Protein AF-A0A496XIA0-F1 (afdb_monomer_lite)

Secondary structure (DSSP, 8-state):
-HHHHHHHHHHHHHHHHHHHHTGGGT----EE---SBSSTTT-TT-SB-HHHHHHHHHHHHTT--GGGTT-EE-TTSPBPP-

pLDDT: mean 97.22, std 1.39, range [92.19, 98.75]

Sequence (82 aa):
SYIYRSSKAALNAVVKSLSIDLKEQNVISVALHPGWVKTEMGGPNAEISTRESVTQIFKHLLNLTIEDSGRFIDIDGSDIPW

Foldseek 3Di:
DVVVVVVLVVVLVVQLVCLVVCLVVQDAGEAEDLAQEPDPVSHPPGDYYPVLSCVQVVVLVVPDGNVCHSFYAYSNGDGDDD

Radius of gyration: 13.75 Å; chains: 1; bounding box: 29×20×36 Å

Structure (mmCIF, N/CA/C/O backbone):
data_AF-A0A496XIA0-F1
#
_entry.id   AF-A0A496XIA0-F1
#
loop_
_atom_site.group_PDB
_atom_site.id
_atom_site.type_symbol
_atom_site.label_atom_id
_atom_site.label_alt_id
_atom_site.label_comp_id
_atom_site.label_asym_id
_atom_site.lab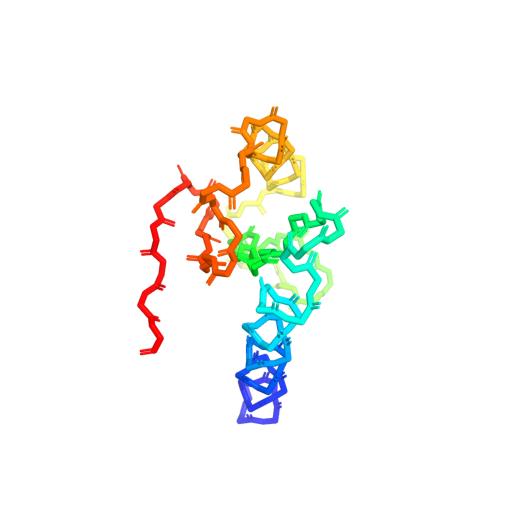el_entity_id
_atom_site.label_seq_id
_atom_site.pdbx_PDB_ins_code
_atom_site.Cartn_x
_atom_site.Cartn_y
_atom_site.Cartn_z
_atom_site.occupancy
_atom_site.B_iso_or_equiv
_atom_site.auth_seq_id
_atom_site.auth_comp_id
_atom_site.auth_asym_id
_atom_site.auth_atom_id
_atom_site.pdbx_PDB_model_num
ATOM 1 N N . SER A 1 1 ? -3.591 -2.926 -17.780 1.00 92.31 1 SER A N 1
ATOM 2 C CA . SER A 1 1 ? -4.685 -3.863 -18.122 1.00 92.31 1 SER A CA 1
ATOM 3 C C . SER A 1 1 ? -5.901 -3.583 -17.251 1.00 92.31 1 SER A C 1
ATOM 5 O O . SER A 1 1 ? -5.707 -3.251 -16.084 1.00 92.31 1 SER A O 1
ATOM 7 N N . TYR A 1 2 ? -7.121 -3.725 -17.785 1.00 97.06 2 TYR A N 1
ATOM 8 C CA . TYR A 1 2 ? -8.360 -3.620 -17.001 1.00 97.06 2 TYR A CA 1
ATOM 9 C C . TYR A 1 2 ? -8.385 -4.605 -15.833 1.00 97.06 2 TYR A C 1
ATOM 11 O O . TYR A 1 2 ? -8.680 -4.186 -14.725 1.00 97.06 2 TYR A O 1
ATOM 19 N N . ILE A 1 3 ? -7.957 -5.854 -16.049 1.00 98.25 3 ILE A N 1
ATOM 20 C CA . ILE A 1 3 ? -7.937 -6.907 -15.018 1.00 98.25 3 ILE A CA 1
ATOM 21 C C . ILE A 1 3 ? -7.063 -6.507 -13.820 1.00 98.25 3 ILE A C 1
ATOM 23 O O . ILE A 1 3 ? -7.444 -6.692 -12.668 1.00 98.25 3 ILE A O 1
ATOM 27 N N . TYR A 1 4 ? -5.891 -5.922 -14.085 1.00 97.12 4 TYR A N 1
ATOM 28 C CA . TYR A 1 4 ? -5.002 -5.432 -13.029 1.00 97.12 4 TYR A CA 1
ATOM 29 C C . TYR A 1 4 ? -5.620 -4.252 -12.269 1.00 97.12 4 TYR A C 1
ATOM 31 O O . TYR A 1 4 ? -5.572 -4.200 -11.046 1.00 97.12 4 TYR A O 1
ATOM 39 N N . ARG A 1 5 ? -6.224 -3.297 -12.987 1.00 97.56 5 ARG A N 1
ATOM 40 C CA . ARG A 1 5 ? -6.845 -2.121 -12.359 1.00 97.56 5 ARG A CA 1
ATOM 41 C C . ARG A 1 5 ? -8.064 -2.511 -11.526 1.00 97.56 5 ARG A C 1
ATOM 43 O O . ARG A 1 5 ? -8.196 -2.036 -10.406 1.00 97.56 5 ARG A O 1
ATOM 50 N N . SER A 1 6 ? -8.906 -3.414 -12.028 1.00 98.38 6 SER A N 1
ATOM 51 C CA . SER A 1 6 ? -10.070 -3.913 -11.297 1.00 98.38 6 SER A CA 1
ATOM 52 C C . SER A 1 6 ? -9.668 -4.720 -10.066 1.00 98.38 6 SER A C 1
ATOM 54 O O . SER A 1 6 ? -10.298 -4.569 -9.025 1.00 98.38 6 SER A O 1
ATOM 56 N N . SER A 1 7 ? -8.605 -5.532 -10.136 1.00 98.50 7 SER A N 1
ATOM 57 C CA . SER A 1 7 ? -8.139 -6.281 -8.961 1.00 98.50 7 SER A CA 1
ATOM 58 C C . SER A 1 7 ? -7.563 -5.365 -7.881 1.00 98.50 7 SER A C 1
ATOM 60 O O . SER A 1 7 ? -7.817 -5.591 -6.700 1.00 98.50 7 SER A O 1
ATOM 62 N N . LYS A 1 8 ? -6.846 -4.297 -8.261 1.00 98.31 8 LYS A N 1
ATOM 63 C CA . LYS A 1 8 ? -6.367 -3.284 -7.309 1.00 98.31 8 LYS A CA 1
ATOM 64 C C . LYS A 1 8 ? -7.500 -2.434 -6.734 1.00 98.31 8 LYS A C 1
ATOM 66 O O . LYS A 1 8 ? -7.496 -2.198 -5.533 1.00 98.31 8 LYS A O 1
ATOM 71 N N . ALA A 1 9 ? -8.507 -2.072 -7.528 1.00 98.44 9 ALA A N 1
ATOM 72 C CA . ALA A 1 9 ? -9.710 -1.408 -7.021 1.00 98.44 9 ALA A CA 1
ATOM 73 C C . ALA A 1 9 ? -10.486 -2.294 -6.022 1.00 98.44 9 ALA A C 1
ATOM 75 O O . ALA A 1 9 ? -10.910 -1.821 -4.971 1.00 98.44 9 ALA A O 1
ATOM 76 N N . ALA A 1 10 ? -10.616 -3.595 -6.302 1.00 98.56 10 ALA A N 1
ATOM 77 C CA . ALA A 1 10 ? -11.243 -4.542 -5.380 1.00 98.56 10 ALA A CA 1
ATOM 78 C C . ALA A 1 10 ? -10.430 -4.720 -4.084 1.00 98.56 10 ALA A C 1
ATOM 80 O O . ALA A 1 10 ? -11.000 -4.685 -2.996 1.00 98.56 10 ALA A O 1
ATOM 81 N N . LEU A 1 11 ? -9.101 -4.853 -4.183 1.00 98.62 11 LEU A N 1
ATOM 82 C CA . LEU A 1 11 ? -8.203 -4.897 -3.021 1.00 98.62 11 LEU A CA 1
ATOM 83 C C . LEU A 1 11 ? -8.368 -3.653 -2.137 1.00 98.62 11 LEU A C 1
ATOM 85 O O . LEU A 1 11 ? -8.454 -3.760 -0.918 1.00 98.62 11 LEU A O 1
ATOM 89 N N . ASN A 1 12 ? -8.444 -2.483 -2.760 1.00 98.62 12 ASN A N 1
ATOM 90 C CA . ASN A 1 12 ? -8.634 -1.209 -2.087 1.00 98.62 12 ASN A CA 1
ATOM 91 C C . ASN A 1 12 ? -9.955 -1.153 -1.295 1.00 98.62 12 ASN A C 1
ATOM 93 O O . ASN A 1 12 ? -9.963 -0.724 -0.141 1.00 98.62 12 ASN A O 1
ATOM 97 N N . ALA A 1 13 ? -11.050 -1.668 -1.866 1.00 98.62 13 ALA A N 1
ATOM 98 C CA . ALA A 1 13 ? -12.320 -1.802 -1.154 1.00 98.62 13 ALA A CA 1
ATOM 99 C C . ALA A 1 13 ? -12.205 -2.737 0.066 1.00 98.62 13 ALA A C 1
ATOM 101 O O . ALA A 1 13 ? -12.697 -2.400 1.140 1.00 98.62 13 ALA A O 1
ATOM 102 N N . VAL A 1 14 ? -11.492 -3.865 -0.067 1.00 98.75 14 VAL A N 1
ATOM 103 C CA . VAL A 1 14 ? -11.226 -4.788 1.054 1.00 98.75 14 VAL A CA 1
ATOM 104 C C . VAL A 1 14 ? -10.450 -4.094 2.173 1.00 98.75 14 VAL A C 1
ATOM 106 O O . VAL A 1 14 ? -10.833 -4.201 3.334 1.00 98.75 14 VAL A O 1
ATOM 109 N N . VAL A 1 15 ? -9.396 -3.341 1.845 1.00 98.50 15 VAL A N 1
ATOM 110 C CA . VAL A 1 15 ? -8.628 -2.575 2.841 1.00 98.50 15 VAL A CA 1
ATOM 111 C C . VAL A 1 15 ? -9.520 -1.572 3.572 1.00 98.50 15 VAL A C 1
ATOM 113 O O . VAL A 1 15 ? -9.415 -1.431 4.793 1.00 98.50 15 VAL A O 1
ATOM 116 N N . LYS A 1 16 ? -10.435 -0.905 2.856 1.00 98.19 16 LYS A N 1
ATOM 117 C CA . LYS A 1 16 ? -11.372 0.026 3.485 1.00 98.19 16 LYS A CA 1
ATOM 118 C C . LYS A 1 16 ? -12.315 -0.684 4.458 1.00 98.19 16 LYS A C 1
ATOM 120 O O . LYS A 1 16 ? -12.506 -0.176 5.561 1.00 98.19 16 LYS A O 1
ATOM 125 N N . SER A 1 17 ? -12.840 -1.855 4.102 1.00 98.62 17 SER A N 1
ATOM 126 C CA . SER A 1 17 ? -13.633 -2.681 5.024 1.00 98.62 17 SER A CA 1
ATOM 127 C C . SER A 1 17 ? -12.825 -3.093 6.257 1.00 98.62 17 SER A C 1
ATOM 129 O O . SER A 1 17 ? -13.264 -2.843 7.375 1.00 98.62 17 SER A O 1
ATOM 131 N N . LEU A 1 18 ? -11.597 -3.592 6.074 1.00 98.69 18 LEU A N 1
ATOM 132 C CA . LEU A 1 18 ? -10.719 -3.985 7.185 1.00 98.69 18 LEU A CA 1
ATOM 133 C C . LEU A 1 18 ? -10.437 -2.830 8.156 1.00 98.69 18 LEU A C 1
ATOM 135 O O . LEU A 1 18 ? -10.420 -3.045 9.365 1.00 98.69 18 LEU A O 1
ATOM 139 N N . SER A 1 19 ? -10.271 -1.601 7.651 1.00 98.25 19 SER A N 1
ATOM 140 C CA . SER A 1 19 ? -10.069 -0.421 8.509 1.00 98.25 19 SER A CA 1
ATOM 141 C C . SER A 1 19 ? -11.244 -0.133 9.450 1.00 98.25 19 SER A C 1
ATOM 143 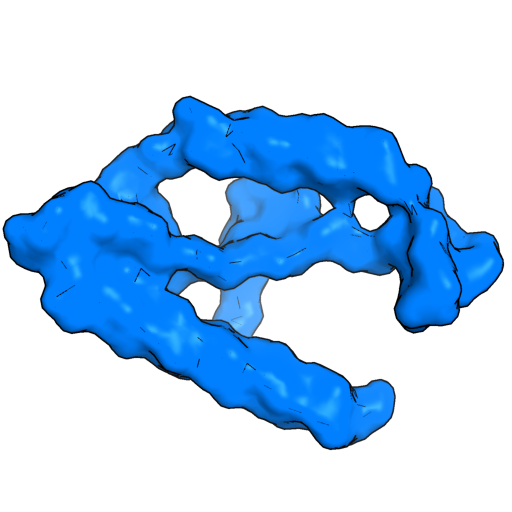O O . SER A 1 19 ? -11.048 0.455 10.512 1.00 98.25 19 SER A O 1
ATOM 145 N N . ILE A 1 20 ? -12.458 -0.540 9.065 1.00 98.25 20 ILE A N 1
ATOM 146 C CA . ILE A 1 20 ? -13.677 -0.385 9.862 1.00 98.25 20 ILE A CA 1
ATOM 147 C C . ILE A 1 20 ? -13.808 -1.578 10.810 1.00 98.25 20 ILE A C 1
ATOM 149 O O . ILE A 1 20 ? -13.923 -1.385 12.020 1.00 98.25 20 ILE A O 1
ATOM 153 N N . ASP A 1 21 ? -13.726 -2.793 10.267 1.00 98.56 21 ASP A N 1
ATOM 154 C CA . ASP A 1 21 ? -13.973 -4.038 10.999 1.00 98.56 21 ASP A CA 1
ATOM 155 C C . ASP A 1 21 ? -12.952 -4.272 12.122 1.00 98.56 21 ASP A C 1
ATOM 157 O O . ASP A 1 21 ? -13.287 -4.803 13.180 1.00 98.56 21 ASP A O 1
ATOM 161 N N . LEU A 1 22 ? -11.698 -3.856 11.916 1.00 98.25 22 LEU A N 1
ATOM 162 C CA . LEU A 1 22 ? -10.616 -4.056 12.882 1.00 98.25 22 LEU A CA 1
ATOM 163 C C . LEU A 1 22 ? -10.353 -2.837 13.775 1.00 98.25 22 LEU A C 1
ATOM 165 O O . LEU A 1 22 ? -9.419 -2.855 14.583 1.00 98.25 22 LEU A O 1
ATOM 169 N N . LYS A 1 23 ? -11.172 -1.783 13.667 1.00 96.56 23 LYS A N 1
ATOM 170 C CA . LYS A 1 23 ? -10.974 -0.532 14.411 1.00 96.56 23 LYS A CA 1
ATOM 171 C C . LYS A 1 23 ? -10.928 -0.757 15.924 1.00 96.56 23 LYS A C 1
ATOM 173 O O . LYS A 1 23 ? -10.031 -0.251 16.589 1.00 96.56 23 LYS A O 1
ATOM 178 N N . GLU A 1 24 ? -11.854 -1.548 16.466 1.00 96.88 24 GLU A N 1
ATOM 179 C CA . GLU A 1 24 ? -11.926 -1.840 17.909 1.00 96.88 24 GLU A CA 1
ATOM 180 C C . GLU A 1 24 ? -10.734 -2.669 18.417 1.00 96.88 24 GLU A C 1
ATOM 182 O O . GLU A 1 24 ? -10.433 -2.670 19.608 1.00 96.88 24 GLU A O 1
ATOM 187 N N . GLN A 1 25 ? -10.023 -3.343 17.510 1.00 98.00 25 GLN A N 1
ATOM 188 C CA . GLN A 1 25 ? -8.843 -4.156 17.809 1.00 98.00 25 GLN A CA 1
ATOM 189 C C . GLN A 1 25 ? -7.537 -3.353 17.700 1.00 98.00 25 GLN A C 1
ATOM 191 O O . GLN A 1 25 ? -6.461 -3.916 17.887 1.00 98.00 25 GLN A O 1
ATOM 196 N N . ASN A 1 26 ? -7.614 -2.049 17.404 1.00 96.62 26 ASN A N 1
ATOM 197 C CA . ASN A 1 26 ? -6.464 -1.171 17.174 1.00 96.62 26 ASN A CA 1
ATOM 198 C C . ASN A 1 26 ? -5.513 -1.675 16.070 1.00 96.62 26 ASN A C 1
ATOM 200 O O . ASN A 1 26 ? -4.298 -1.495 16.158 1.00 96.62 26 ASN A O 1
ATOM 204 N N . VAL A 1 27 ? -6.055 -2.300 15.018 1.00 98.19 27 VAL A N 1
ATOM 205 C CA . VAL A 1 27 ? -5.267 -2.710 13.848 1.00 98.19 27 VAL A CA 1
ATOM 206 C C . VAL A 1 27 ? -5.360 -1.642 12.761 1.00 98.19 27 VAL A C 1
ATOM 208 O O . VAL A 1 27 ? -6.443 -1.297 12.287 1.00 98.19 27 VAL A O 1
ATOM 211 N N . ILE A 1 28 ? -4.203 -1.143 12.331 1.00 98.31 28 ILE A N 1
ATOM 212 C CA . ILE A 1 28 ? -4.089 -0.173 11.239 1.00 98.31 28 ILE A CA 1
ATOM 213 C C . ILE A 1 28 ? -4.117 -0.925 9.905 1.00 98.31 28 ILE A C 1
ATOM 215 O O . ILE A 1 28 ? -3.303 -1.817 9.673 1.00 98.31 28 ILE A O 1
ATOM 219 N N . SER A 1 29 ? -5.039 -0.552 9.016 1.00 98.19 29 SER A N 1
ATOM 220 C CA . SER A 1 29 ? -5.133 -1.097 7.654 1.00 98.19 29 SER A CA 1
ATOM 221 C C . SER A 1 29 ? -5.040 0.035 6.637 1.00 98.19 29 SER A C 1
ATOM 223 O O . SER A 1 29 ? -5.897 0.910 6.632 1.00 98.19 29 SER A O 1
ATOM 225 N N . VAL A 1 30 ? -4.036 0.026 5.758 1.00 98.06 30 VAL A N 1
ATOM 226 C CA . VAL A 1 30 ? -3.844 1.058 4.719 1.00 98.06 30 VAL A CA 1
ATOM 227 C C . VAL A 1 30 ? -3.546 0.433 3.361 1.00 98.06 30 VAL A C 1
ATOM 229 O O . VAL A 1 30 ? -2.990 -0.664 3.277 1.00 98.06 30 VAL A O 1
ATOM 232 N N . ALA A 1 31 ? -3.910 1.135 2.288 1.00 98.25 31 ALA A N 1
ATOM 233 C CA . ALA A 1 31 ? -3.515 0.785 0.929 1.00 98.25 31 ALA A CA 1
ATOM 234 C C . ALA A 1 31 ? -2.311 1.645 0.538 1.00 98.25 31 ALA A C 1
ATOM 236 O O . ALA A 1 31 ? -2.312 2.849 0.775 1.00 98.25 31 ALA A O 1
ATOM 237 N N . LEU A 1 32 ? -1.288 1.038 -0.062 1.00 97.50 32 LEU A N 1
ATOM 238 C CA . LEU A 1 32 ? -0.045 1.722 -0.420 1.00 97.50 32 LEU A CA 1
ATOM 239 C C . LEU A 1 32 ? 0.224 1.576 -1.914 1.00 97.50 32 LEU A C 1
ATOM 241 O O . LEU A 1 32 ? 0.289 0.455 -2.432 1.00 97.50 32 LEU A O 1
ATOM 245 N N . HIS A 1 33 ? 0.419 2.700 -2.598 1.00 97.50 33 HIS A N 1
ATOM 246 C CA . HIS A 1 33 ? 0.981 2.708 -3.938 1.00 97.50 33 HIS A CA 1
ATOM 247 C C . HIS A 1 33 ? 2.511 2.801 -3.844 1.00 97.50 33 HIS A C 1
ATOM 249 O O . HIS A 1 33 ? 3.045 3.785 -3.344 1.00 97.50 33 HIS A O 1
ATOM 255 N N . PRO A 1 34 ? 3.256 1.795 -4.337 1.00 97.44 34 PRO A N 1
ATOM 256 C CA . PRO A 1 34 ? 4.714 1.804 -4.242 1.00 97.44 34 PRO A CA 1
ATOM 257 C C . PRO A 1 34 ? 5.416 2.688 -5.284 1.00 97.44 34 PRO A C 1
ATOM 259 O O . PRO A 1 34 ? 6.632 2.570 -5.430 1.00 97.44 34 PRO A O 1
ATOM 262 N N . GLY A 1 35 ? 4.680 3.497 -6.053 1.00 96.94 35 GLY A N 1
ATOM 263 C CA . GLY A 1 35 ? 5.152 4.102 -7.299 1.00 96.94 35 GLY A CA 1
ATOM 264 C C . GLY A 1 35 ? 5.338 3.080 -8.433 1.00 96.94 35 GLY A C 1
ATOM 265 O O . GLY A 1 35 ? 4.968 1.904 -8.318 1.00 96.94 35 GLY A O 1
ATOM 266 N N . TRP A 1 36 ? 5.918 3.519 -9.554 1.00 97.62 36 TRP A N 1
ATOM 267 C CA . TRP A 1 36 ? 6.261 2.637 -10.674 1.00 97.62 36 TRP A CA 1
ATOM 268 C C . TRP A 1 36 ? 7.700 2.122 -10.531 1.00 97.62 36 TRP A C 1
ATOM 270 O O . TRP A 1 36 ? 8.664 2.805 -10.869 1.00 97.62 36 TRP A O 1
ATOM 280 N N . VAL A 1 37 ? 7.838 0.904 -9.996 1.00 98.38 37 VAL A N 1
ATOM 281 C CA . VAL A 1 37 ? 9.118 0.341 -9.526 1.00 98.38 37 VAL A CA 1
ATOM 282 C C . VAL A 1 37 ? 9.787 -0.576 -10.553 1.00 98.38 37 VAL A C 1
ATOM 284 O O . VAL A 1 37 ? 9.136 -1.470 -11.099 1.00 98.38 37 VAL A O 1
ATOM 287 N N . LYS A 1 38 ? 11.107 -0.427 -10.738 1.00 98.19 38 LYS A N 1
ATOM 288 C CA . LYS A 1 38 ? 11.986 -1.264 -11.583 1.00 98.19 38 LYS A CA 1
ATOM 289 C C . LYS A 1 38 ? 12.077 -2.700 -11.062 1.00 98.19 38 LYS A C 1
ATOM 291 O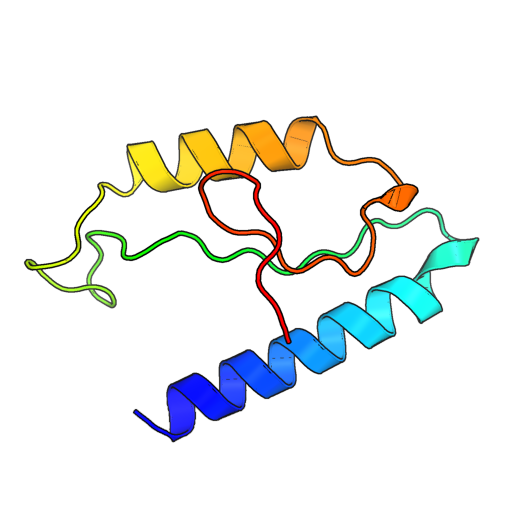 O . LYS A 1 38 ? 13.002 -3.084 -10.353 1.00 98.19 38 LYS A O 1
ATOM 296 N N . THR A 1 39 ? 11.074 -3.483 -11.426 1.00 98.06 39 THR A N 1
ATOM 297 C CA . THR A 1 39 ? 10.906 -4.916 -11.159 1.00 98.06 39 THR A CA 1
ATOM 298 C C . THR A 1 39 ? 10.531 -5.614 -12.463 1.00 98.06 39 THR A C 1
ATOM 300 O O . THR A 1 39 ? 10.259 -4.943 -13.459 1.00 98.06 39 THR A O 1
ATOM 303 N N . GLU A 1 40 ? 10.430 -6.943 -12.471 1.00 98.06 40 GLU A N 1
ATOM 304 C CA . GLU A 1 40 ? 9.892 -7.663 -13.635 1.00 98.06 40 GLU A CA 1
ATOM 305 C C . GLU A 1 40 ? 8.477 -7.185 -14.014 1.00 98.06 40 GLU A C 1
ATOM 307 O O . GLU A 1 40 ? 8.183 -7.015 -15.193 1.00 98.06 40 GLU A O 1
ATOM 312 N N . MET A 1 41 ? 7.618 -6.888 -13.027 1.00 96.81 41 MET A N 1
ATOM 313 C CA . MET A 1 41 ? 6.258 -6.381 -13.265 1.00 96.81 41 MET A CA 1
ATOM 314 C C . MET A 1 41 ? 6.241 -4.930 -13.768 1.00 96.81 41 MET A C 1
ATOM 316 O O . MET A 1 41 ? 5.390 -4.574 -14.582 1.00 96.81 41 MET A O 1
ATOM 320 N N . GLY A 1 42 ? 7.144 -4.082 -13.267 1.00 96.50 42 GLY A N 1
ATOM 321 C CA . GLY A 1 42 ? 7.226 -2.675 -13.669 1.00 96.50 42 GLY A CA 1
ATOM 322 C C . GLY A 1 42 ? 7.937 -2.460 -15.005 1.00 96.50 42 GLY A C 1
ATOM 323 O O . GLY A 1 42 ? 7.629 -1.499 -15.708 1.00 96.50 42 GLY A O 1
ATOM 324 N N . GLY A 1 43 ? 8.838 -3.368 -15.381 1.00 97.44 43 GLY A N 1
ATOM 325 C CA . GLY A 1 43 ? 9.624 -3.287 -16.604 1.00 97.44 43 GLY A CA 1
ATOM 326 C C . GLY A 1 43 ? 10.795 -2.295 -16.524 1.00 97.44 43 GLY A C 1
ATOM 327 O O . GLY A 1 43 ? 10.983 -1.601 -15.522 1.00 97.44 43 GLY A O 1
ATOM 328 N N . PRO A 1 44 ? 11.603 -2.212 -17.595 1.00 96.38 44 PRO A N 1
ATOM 329 C CA . PRO A 1 44 ? 12.825 -1.403 -17.618 1.00 96.38 44 PRO A CA 1
ATOM 330 C C . PRO A 1 44 ? 12.565 0.111 -17.605 1.00 96.38 44 PRO A C 1
ATOM 332 O O . PRO A 1 44 ? 13.448 0.873 -17.223 1.00 96.38 44 PRO A O 1
ATOM 335 N N . ASN A 1 45 ? 11.359 0.536 -17.997 1.00 97.06 45 ASN A N 1
ATOM 336 C CA . ASN A 1 45 ? 10.965 1.946 -18.085 1.00 97.06 45 ASN A CA 1
ATOM 337 C C . ASN A 1 45 ? 10.370 2.499 -16.784 1.00 97.06 45 ASN A C 1
ATOM 339 O O . ASN A 1 45 ? 9.998 3.666 -16.743 1.00 97.06 45 ASN A O 1
ATOM 343 N N . ALA A 1 46 ? 10.249 1.670 -15.747 1.00 97.31 46 ALA A N 1
ATOM 344 C CA . ALA A 1 46 ? 9.791 2.122 -14.446 1.00 97.31 46 ALA A CA 1
ATOM 345 C C . ALA A 1 46 ? 10.725 3.204 -13.879 1.00 97.31 46 ALA A C 1
ATOM 347 O O . ALA A 1 46 ? 11.928 3.212 -14.147 1.00 97.31 46 ALA A O 1
ATOM 348 N N . GLU A 1 47 ? 10.177 4.124 -13.095 1.00 96.56 47 GLU A N 1
ATOM 349 C CA . GLU A 1 47 ? 10.851 5.381 -12.755 1.00 96.56 47 GLU A CA 1
ATOM 350 C C . GLU A 1 47 ? 11.845 5.218 -11.602 1.00 96.56 47 GLU A C 1
ATOM 352 O O . GLU A 1 47 ? 12.938 5.785 -11.635 1.00 96.56 47 GLU A O 1
ATOM 357 N N . ILE A 1 48 ? 11.516 4.371 -10.625 1.00 97.50 48 ILE A N 1
ATOM 358 C CA . ILE A 1 48 ? 12.253 4.270 -9.359 1.00 97.50 48 ILE 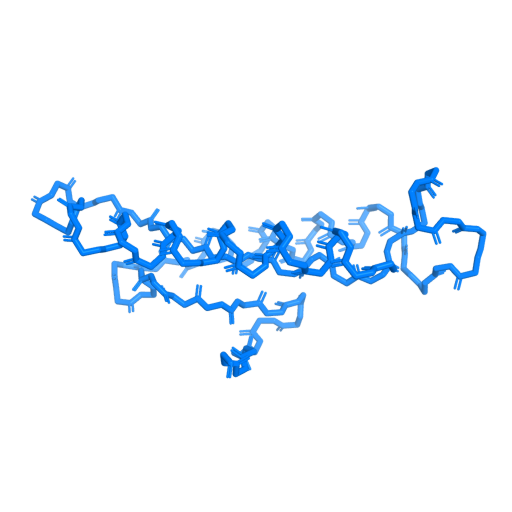A CA 1
ATOM 359 C C . ILE A 1 48 ? 12.793 2.866 -9.096 1.00 97.50 48 ILE A C 1
ATOM 361 O O . ILE A 1 48 ? 12.255 1.857 -9.558 1.00 97.50 48 ILE A O 1
ATOM 365 N N . SER A 1 49 ? 13.876 2.785 -8.330 1.00 98.25 49 SER A N 1
ATOM 366 C CA . SER A 1 49 ? 14.444 1.515 -7.877 1.00 98.25 49 SER A CA 1
ATOM 367 C C . SER A 1 49 ? 13.603 0.865 -6.773 1.00 98.25 49 SER A C 1
ATOM 369 O O . SER A 1 49 ? 12.849 1.516 -6.048 1.00 98.25 49 SER A O 1
ATOM 371 N N . THR A 1 50 ? 13.780 -0.446 -6.592 1.00 97.94 50 THR A N 1
ATOM 372 C CA . THR A 1 50 ? 13.183 -1.192 -5.472 1.00 97.94 50 THR A CA 1
ATOM 373 C C . THR A 1 50 ? 13.616 -0.644 -4.119 1.00 97.94 50 THR A C 1
ATOM 375 O O . THR A 1 50 ? 12.806 -0.566 -3.199 1.00 97.94 50 THR A O 1
ATOM 378 N N . ARG A 1 51 ? 14.881 -0.225 -4.004 1.00 98.12 51 ARG A N 1
ATOM 379 C CA . ARG A 1 51 ? 15.426 0.352 -2.776 1.00 98.12 51 ARG A CA 1
ATOM 380 C C . ARG A 1 51 ? 14.748 1.674 -2.431 1.00 98.12 51 ARG A C 1
ATOM 382 O O . ARG A 1 51 ? 14.306 1.820 -1.300 1.00 98.12 51 ARG A O 1
ATOM 389 N N . GLU A 1 52 ? 14.626 2.591 -3.389 1.00 97.88 52 GLU A N 1
ATOM 390 C CA . GLU A 1 52 ? 13.924 3.868 -3.183 1.00 97.88 52 GLU A CA 1
ATOM 391 C C . GLU A 1 52 ? 12.465 3.642 -2.772 1.00 97.88 52 GLU A C 1
ATOM 393 O O . GLU A 1 52 ? 12.023 4.201 -1.770 1.00 97.88 52 GLU A O 1
ATOM 398 N N . SER A 1 53 ? 11.751 2.760 -3.482 1.00 98.12 53 SER A N 1
ATOM 399 C CA . SER A 1 53 ? 10.354 2.425 -3.181 1.00 98.12 53 SER A CA 1
ATOM 400 C C . SER A 1 53 ? 10.173 1.897 -1.756 1.00 98.12 53 SER A C 1
ATOM 402 O O . SER A 1 53 ? 9.402 2.452 -0.973 1.00 98.12 53 SER A O 1
ATOM 404 N N . VAL A 1 54 ? 10.940 0.871 -1.373 1.00 97.19 54 VAL A N 1
ATOM 405 C CA . VAL A 1 54 ? 10.828 0.264 -0.040 1.00 97.19 54 VAL A CA 1
ATOM 406 C C . VAL A 1 54 ? 11.262 1.237 1.053 1.00 97.19 54 VAL A C 1
ATOM 408 O O . VAL A 1 54 ? 10.600 1.304 2.083 1.00 97.19 54 VAL A O 1
ATOM 411 N N . THR A 1 55 ? 12.326 2.021 0.849 1.00 97.44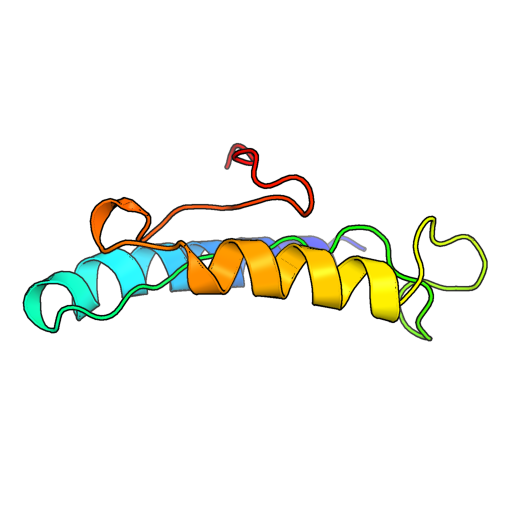 55 THR A N 1
ATOM 412 C CA . THR A 1 55 ? 12.763 3.022 1.835 1.00 97.44 55 THR A CA 1
ATOM 413 C C . THR A 1 55 ? 11.668 4.051 2.126 1.00 97.44 55 THR A C 1
ATOM 415 O O . THR A 1 55 ? 11.412 4.337 3.296 1.00 97.44 55 THR A O 1
ATOM 418 N N . GLN A 1 56 ? 10.991 4.565 1.095 1.00 96.62 56 GLN A N 1
ATOM 419 C CA . GLN A 1 56 ? 9.920 5.550 1.265 1.00 96.62 56 GLN A CA 1
ATOM 420 C C . GLN A 1 56 ? 8.680 4.940 1.925 1.00 96.62 56 GLN A C 1
ATOM 422 O O . GLN A 1 56 ? 8.195 5.470 2.922 1.00 96.62 56 GLN A O 1
ATOM 427 N N . ILE A 1 57 ? 8.223 3.778 1.449 1.00 96.44 57 ILE A N 1
ATOM 428 C CA . ILE A 1 57 ? 7.076 3.076 2.044 1.00 96.44 57 ILE A CA 1
ATOM 429 C C . ILE A 1 57 ? 7.334 2.748 3.516 1.00 96.44 57 ILE A C 1
ATOM 431 O O . ILE A 1 57 ? 6.469 2.969 4.359 1.00 96.44 57 ILE A O 1
ATOM 435 N N . PHE A 1 58 ? 8.524 2.237 3.843 1.00 96.44 58 PHE A N 1
ATOM 436 C CA . PHE A 1 58 ? 8.855 1.854 5.214 1.00 96.44 58 PHE A CA 1
ATOM 437 C C . PHE A 1 58 ? 8.896 3.067 6.145 1.00 96.44 58 PHE A C 1
ATOM 439 O O . PHE A 1 58 ? 8.426 2.990 7.277 1.00 96.44 58 PHE A O 1
ATOM 446 N N . LYS A 1 59 ? 9.387 4.213 5.657 1.00 95.56 59 LYS A N 1
ATOM 447 C CA . LYS A 1 59 ? 9.325 5.477 6.394 1.00 95.56 59 LYS A CA 1
ATOM 448 C C . LYS A 1 59 ? 7.881 5.865 6.722 1.00 95.56 59 LYS A C 1
ATOM 450 O O . LYS A 1 59 ? 7.630 6.280 7.848 1.00 95.56 59 LYS A O 1
ATOM 455 N N . HIS A 1 60 ? 6.943 5.723 5.787 1.00 93.25 60 HIS A N 1
ATOM 456 C CA . HIS A 1 60 ? 5.532 6.039 6.046 1.00 93.25 60 HIS A CA 1
ATOM 457 C C . HIS A 1 60 ? 4.905 5.054 7.026 1.00 93.25 60 HIS A C 1
ATOM 459 O O . HIS A 1 60 ? 4.311 5.485 8.007 1.00 93.25 60 HIS A O 1
ATOM 465 N N . LEU A 1 61 ? 5.126 3.750 6.826 1.00 94.38 61 LEU A N 1
ATOM 466 C CA . LEU A 1 61 ? 4.628 2.688 7.709 1.00 94.38 61 LEU A CA 1
ATOM 467 C C . LEU A 1 61 ? 5.024 2.898 9.177 1.00 94.38 61 LEU A C 1
ATOM 469 O O . LEU A 1 61 ? 4.199 2.693 10.061 1.00 94.38 61 LEU A O 1
ATOM 473 N N . LEU A 1 62 ? 6.265 3.322 9.437 1.00 96.12 62 LEU A N 1
ATOM 474 C CA . LEU A 1 62 ? 6.760 3.571 10.797 1.00 96.12 62 LEU A CA 1
ATOM 475 C C . LEU A 1 62 ? 6.095 4.764 11.499 1.00 96.12 62 LEU A C 1
ATOM 477 O O . LEU A 1 62 ? 6.210 4.874 12.716 1.00 96.12 62 LEU A O 1
ATOM 481 N N . ASN A 1 63 ? 5.441 5.655 10.751 1.00 95.25 63 ASN A N 1
ATOM 482 C CA . ASN A 1 63 ? 4.803 6.858 11.284 1.00 95.25 63 ASN A CA 1
ATOM 483 C C . ASN A 1 63 ? 3.269 6.771 11.296 1.00 95.25 63 ASN A C 1
ATOM 485 O O . ASN A 1 63 ? 2.630 7.747 11.678 1.00 95.25 63 ASN A O 1
ATOM 489 N N . LEU A 1 64 ? 2.682 5.641 10.878 1.00 96.62 64 LEU A N 1
ATOM 490 C CA . LEU A 1 64 ? 1.230 5.483 10.857 1.00 96.62 64 LEU A CA 1
ATOM 491 C C . LEU A 1 64 ? 0.651 5.438 12.270 1.00 96.62 64 LEU A C 1
ATOM 493 O O . LEU A 1 64 ? 1.171 4.755 13.156 1.00 96.62 64 LEU A O 1
ATOM 497 N N . THR A 1 65 ? -0.487 6.098 12.436 1.00 96.44 65 THR A N 1
ATOM 498 C CA . THR A 1 65 ? -1.316 6.025 13.637 1.00 96.44 65 THR A CA 1
ATOM 499 C C . THR A 1 65 ? -2.677 5.404 13.322 1.00 96.44 65 THR A C 1
ATOM 501 O O . THR A 1 65 ? -2.996 5.074 12.176 1.00 96.44 65 THR A O 1
ATOM 504 N N . ILE A 1 66 ? -3.506 5.191 14.347 1.00 96.62 66 ILE A N 1
ATOM 505 C CA . ILE A 1 66 ? -4.838 4.600 14.154 1.00 96.62 66 ILE A CA 1
ATOM 506 C C . ILE A 1 66 ? -5.754 5.503 13.315 1.00 96.62 66 ILE A C 1
ATOM 508 O O . ILE A 1 66 ? -6.627 5.008 12.601 1.00 96.62 66 ILE A O 1
ATOM 512 N N . GLU A 1 67 ? -5.512 6.814 13.345 1.00 96.00 67 GLU A N 1
ATOM 513 C CA . GLU A 1 67 ? -6.194 7.826 12.538 1.00 96.00 67 GLU A CA 1
ATOM 514 C C . GLU A 1 67 ? -5.909 7.671 11.038 1.00 96.00 67 GLU A C 1
ATOM 516 O O . GLU A 1 67 ? -6.736 8.070 10.218 1.00 96.00 67 GLU A O 1
ATOM 521 N N . ASP A 1 68 ? -4.790 7.040 10.673 1.00 97.00 68 ASP A N 1
ATOM 522 C CA . ASP A 1 68 ? -4.437 6.771 9.281 1.00 97.00 68 ASP A CA 1
ATOM 523 C C . ASP A 1 68 ? -5.143 5.538 8.701 1.00 97.00 68 ASP A C 1
ATOM 525 O O . ASP A 1 68 ? -5.083 5.288 7.493 1.00 97.00 68 ASP A O 1
ATOM 529 N N . SER A 1 69 ? -5.816 4.743 9.539 1.00 98.00 69 SER A N 1
ATOM 530 C CA . SER A 1 69 ? -6.475 3.515 9.099 1.00 98.00 69 SER A CA 1
ATOM 531 C C . SER A 1 69 ? -7.561 3.812 8.054 1.00 98.00 69 SER A C 1
ATOM 533 O O . SER A 1 69 ? -8.471 4.621 8.247 1.00 98.00 69 SER A O 1
ATOM 535 N N . GLY A 1 70 ? -7.469 3.132 6.913 1.00 97.62 70 GLY A N 1
ATOM 536 C CA . GLY A 1 70 ? -8.365 3.266 5.768 1.00 97.62 70 GLY A CA 1
ATOM 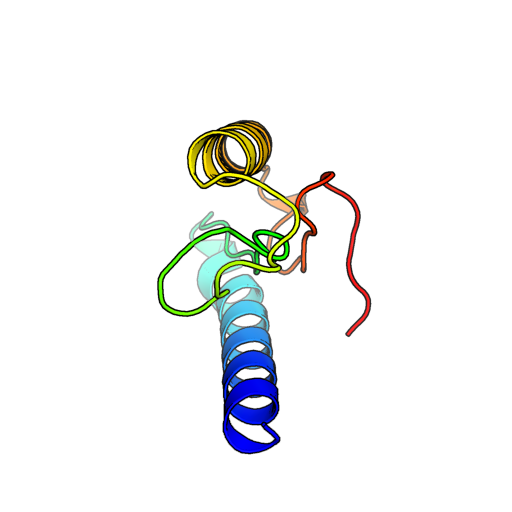537 C C . GLY A 1 70 ? -7.925 4.291 4.723 1.00 97.62 70 GLY A C 1
ATOM 538 O O . GLY A 1 70 ? -8.696 4.535 3.790 1.00 97.62 70 GLY A O 1
ATOM 539 N N . ARG A 1 71 ? -6.732 4.887 4.864 1.00 97.81 71 ARG A N 1
ATOM 540 C CA . ARG A 1 71 ? -6.118 5.749 3.844 1.00 97.81 71 ARG A CA 1
ATOM 541 C C . ARG A 1 71 ? -5.588 4.942 2.653 1.00 97.81 71 ARG A C 1
ATOM 543 O O . ARG A 1 71 ? -5.211 3.772 2.782 1.00 97.81 71 ARG A O 1
ATOM 550 N N . PHE A 1 72 ? -5.535 5.604 1.499 1.00 98.31 72 PHE A N 1
ATOM 551 C CA . PHE A 1 72 ? -4.820 5.150 0.310 1.00 98.31 72 PHE A CA 1
ATOM 552 C C . PHE A 1 72 ? -3.667 6.113 0.061 1.00 98.31 72 PHE A C 1
ATOM 554 O O . PHE A 1 72 ? -3.897 7.277 -0.237 1.00 98.31 72 PHE A O 1
ATOM 561 N N . ILE A 1 73 ? -2.443 5.636 0.249 1.00 97.88 73 ILE A N 1
ATOM 562 C CA . ILE A 1 73 ? -1.258 6.478 0.404 1.00 97.88 73 ILE A CA 1
ATOM 563 C C . ILE A 1 73 ? -0.307 6.237 -0.771 1.00 97.88 73 ILE A C 1
ATOM 565 O O . ILE A 1 73 ? -0.027 5.083 -1.117 1.00 97.88 73 ILE A O 1
ATOM 569 N N . ASP A 1 74 ? 0.189 7.315 -1.375 1.00 96.88 74 ASP A N 1
ATOM 570 C CA . ASP A 1 74 ? 1.223 7.259 -2.408 1.00 96.88 74 ASP A CA 1
ATOM 571 C C . ASP A 1 74 ? 2.635 7.150 -1.812 1.00 96.88 74 ASP A C 1
ATOM 573 O O . ASP A 1 74 ? 2.862 7.328 -0.613 1.00 96.88 74 ASP A O 1
ATOM 577 N N . ILE A 1 75 ? 3.623 6.875 -2.657 1.00 95.88 75 ILE A N 1
ATOM 578 C CA . ILE A 1 75 ? 5.025 6.735 -2.258 1.00 95.88 75 ILE A CA 1
ATOM 579 C C . ILE A 1 75 ? 5.601 7.998 -1.599 1.00 95.88 75 ILE A C 1
ATOM 581 O O . ILE A 1 75 ? 6.510 7.906 -0.769 1.00 95.88 75 ILE A O 1
ATOM 585 N N . ASP A 1 76 ? 5.096 9.184 -1.929 1.00 93.62 76 ASP A N 1
ATOM 586 C CA . ASP A 1 76 ? 5.520 10.438 -1.301 1.00 93.62 76 ASP A CA 1
ATOM 587 C C . ASP A 1 76 ? 4.827 10.708 0.050 1.00 93.62 76 ASP A C 1
ATOM 589 O O . ASP A 1 76 ? 5.266 11.585 0.796 1.00 93.62 76 ASP A O 1
ATOM 593 N N . GLY A 1 77 ? 3.830 9.893 0.415 1.00 94.50 77 GLY A N 1
ATOM 594 C CA . GLY A 1 77 ? 3.050 9.987 1.651 1.00 94.50 77 GLY A CA 1
ATOM 595 C C . GLY A 1 77 ? 1.739 10.764 1.507 1.00 94.50 77 GLY A C 1
ATOM 596 O O . GLY A 1 77 ? 0.992 10.872 2.485 1.00 94.50 77 GLY A O 1
ATOM 597 N N . SER A 1 78 ? 1.457 11.305 0.319 1.00 96.12 78 SER A N 1
ATOM 598 C CA . SER A 1 78 ? 0.190 11.968 0.010 1.00 96.12 78 SER A CA 1
ATOM 599 C C . SER A 1 78 ? -0.966 10.970 -0.099 1.00 96.12 78 SER A C 1
ATOM 601 O O . SER A 1 78 ? -0.764 9.766 -0.269 1.00 96.12 78 SER A O 1
ATOM 603 N N . ASP A 1 79 ? -2.195 11.474 0.021 1.00 97.19 79 ASP A N 1
ATOM 604 C CA . ASP A 1 79 ? -3.390 10.663 -0.190 1.00 97.19 79 ASP A CA 1
ATOM 605 C C . ASP A 1 79 ? -3.739 10.573 -1.676 1.00 97.19 79 ASP A C 1
ATOM 607 O O . ASP A 1 79 ? -3.831 11.580 -2.383 1.00 97.19 79 ASP A O 1
ATOM 611 N N . ILE A 1 80 ? -4.017 9.353 -2.123 1.00 97.62 80 ILE A N 1
ATOM 612 C CA . ILE A 1 80 ? -4.567 9.071 -3.443 1.00 97.62 80 ILE A CA 1
ATOM 613 C C . ILE A 1 80 ? -6.098 9.066 -3.328 1.00 97.62 80 ILE A C 1
ATOM 615 O O . ILE A 1 80 ? -6.647 8.356 -2.478 1.00 97.62 80 ILE A O 1
ATOM 619 N N . PRO A 1 81 ? -6.819 9.821 -4.177 1.00 95.94 81 PRO A N 1
ATOM 620 C CA . PRO A 1 81 ? -8.275 9.774 -4.201 1.00 95.94 81 PRO A CA 1
ATOM 621 C C . PRO A 1 81 ? -8.782 8.403 -4.670 1.00 95.94 81 PRO A C 1
ATOM 623 O O . PRO A 1 81 ? -8.142 7.730 -5.481 1.00 95.94 81 PRO A O 1
ATOM 626 N N . TRP A 1 82 ? -9.951 8.010 -4.163 1.00 92.19 82 TRP A N 1
ATOM 627 C CA . TRP A 1 82 ? -10.656 6.800 -4.592 1.00 92.19 82 TRP A CA 1
ATOM 628 C C . TRP A 1 82 ? -11.314 6.956 -5.963 1.00 92.19 82 TRP A C 1
ATOM 630 O O . TRP A 1 82 ? -11.901 8.032 -6.217 1.00 92.19 82 TRP A O 1
#